Protein AF-A0A7V2TTZ1-F1 (afdb_monomer)

Radius of gyration: 30.48 Å; Cα contacts (8 Å, |Δi|>4): 25; chains: 1; bounding box: 50×98×66 Å

Mean predicted aligned error: 15.45 Å

Solvent-accessible surface area (backbone atoms only — not comparable to full-atom values): 9029 Å² total; per-residue (Å²): 141,87,85,92,83,78,92,76,81,82,65,78,85,80,71,91,70,85,80,77,47,73,65,54,60,51,49,51,50,50,53,51,50,49,52,46,51,68,54,47,50,60,50,51,49,53,55,50,56,51,39,29,47,103,85,71,52,81,38,64,57,63,52,50,48,47,74,66,37,65,65,54,48,49,52,50,50,52,51,51,52,50,49,50,53,47,53,54,52,51,49,53,52,49,51,54,51,52,50,48,65,73,75,43,95,56,95,54,58,68,57,57,55,50,63,61,47,52,62,70,70,50,50,78,65,54,63,53,48,52,54,50,52,50,53,71,70,51,70,77,80,79,77,82,80,82,128

Secondary structure (DSSP, 8-state):
----------------S----HHHHHHHHHHHHHHHHHHHHHHHHHHHHHHB-TTS-B-SHHHHHHHH-HHHHHHHHHHHHHHHHHHHHHHHHHHHHHHHHHH---TTHHHHHHHHHHHHHS-HHHHHHHHHHHHHHS-STTSSS--

pLDDT: mean 76.82, std 12.81, range [49.06, 97.56]

Sequence (147 aa):
MSPKNGTSLALPQARPFAEMKIGGWLGYGAIWAFFAVFLIYPLIRLFYDAFTTAEGDFTLYNFVDFFTDSYYLKSLMNSLWLGGATVITTSFLGITIAYLLLRYEFPGRRLFSYLTIIPMIMPPLVATLVRVAKQVRVPVSGLIGRY

Structure (mmCIF, N/CA/C/O backbone):
data_AF-A0A7V2TTZ1-F1
#
_entry.id   AF-A0A7V2TTZ1-F1
#
loop_
_atom_site.group_PDB
_atom_site.id
_atom_site.type_symbol
_atom_site.label_atom_id
_atom_site.label_alt_id
_atom_site.label_comp_id
_atom_site.label_asym_id
_atom_site.label_entity_id
_atom_site.label_seq_id
_atom_site.pdbx_PDB_ins_code
_atom_site.Cartn_x
_atom_site.Cartn_y
_atom_site.Cartn_z
_atom_site.occupancy
_atom_site.B_iso_or_equiv
_atom_site.auth_seq_id
_atom_site.auth_comp_id
_atom_site.auth_asym_id
_atom_site.auth_atom_id
_atom_site.pdbx_PDB_model_num
ATOM 1 N N . MET A 1 1 ? -29.677 -54.401 37.111 1.00 49.06 1 MET A N 1
ATOM 2 C CA . MET A 1 1 ? -28.865 -55.109 36.095 1.00 49.06 1 MET A CA 1
ATOM 3 C C . MET A 1 1 ? -29.498 -54.878 34.732 1.00 49.06 1 MET A C 1
ATOM 5 O O . MET A 1 1 ? -30.655 -55.223 34.561 1.00 49.06 1 MET A O 1
ATOM 9 N N . SER A 1 2 ? -28.786 -54.230 33.809 1.00 54.00 2 SER A N 1
ATOM 10 C CA . SER A 1 2 ? -29.201 -54.067 32.406 1.00 54.00 2 SER A CA 1
ATOM 11 C C . SER A 1 2 ? -28.553 -55.165 31.559 1.00 54.00 2 SER A C 1
ATOM 13 O O . SER A 1 2 ? -27.379 -55.462 31.790 1.00 54.00 2 SER A O 1
ATOM 15 N N . PRO A 1 3 ? -29.249 -55.686 30.539 1.00 53.22 3 PRO A N 1
ATOM 16 C CA . PRO A 1 3 ? -28.603 -56.087 29.305 1.00 53.22 3 PRO A CA 1
ATOM 17 C C . PRO A 1 3 ? -29.049 -55.197 28.137 1.00 53.22 3 PRO A C 1
ATOM 19 O O . PRO A 1 3 ? -30.206 -54.799 28.007 1.00 53.22 3 PRO A O 1
ATOM 22 N N . LYS A 1 4 ? -28.054 -54.866 27.317 1.00 63.50 4 LYS A N 1
ATOM 23 C CA . LYS A 1 4 ? -28.061 -53.973 26.161 1.00 63.50 4 LYS A CA 1
ATOM 24 C C . LYS A 1 4 ? -28.476 -54.753 24.908 1.00 63.50 4 LYS A C 1
ATOM 26 O O . LYS A 1 4 ? -27.729 -55.634 24.511 1.00 63.50 4 LYS A O 1
ATOM 31 N N . ASN A 1 5 ? -29.572 -54.370 24.257 1.00 51.81 5 ASN A N 1
ATOM 32 C CA . ASN A 1 5 ? -29.907 -54.707 22.866 1.00 51.81 5 ASN A CA 1
ATOM 33 C C . ASN A 1 5 ? -30.441 -53.414 22.236 1.00 51.81 5 ASN A C 1
ATOM 35 O O . ASN A 1 5 ? -31.292 -52.767 22.827 1.00 51.81 5 ASN A O 1
ATOM 39 N N . GLY A 1 6 ? -30.034 -52.925 21.081 1.00 58.19 6 GLY A N 1
ATOM 40 C CA . GLY A 1 6 ? -29.103 -53.382 20.071 1.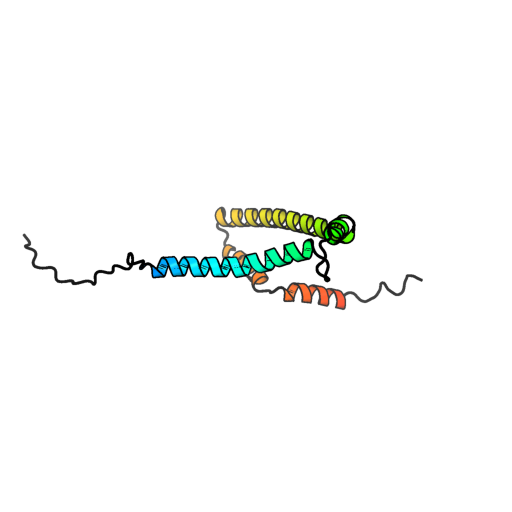00 58.19 6 GLY A CA 1
ATOM 41 C C . GLY A 1 6 ? -29.100 -52.230 19.075 1.00 58.19 6 GLY A C 1
ATOM 42 O O . GLY A 1 6 ? -30.088 -51.961 18.404 1.00 58.19 6 GLY A O 1
ATOM 43 N N . THR A 1 7 ? -28.026 -51.468 19.128 1.00 59.72 7 THR A N 1
ATOM 44 C CA . THR A 1 7 ? -27.672 -50.291 18.347 1.00 59.72 7 THR A CA 1
ATOM 45 C C . THR A 1 7 ? -28.069 -50.410 16.867 1.00 59.72 7 THR A C 1
ATOM 47 O O . THR A 1 7 ? -27.398 -51.094 16.103 1.00 59.72 7 THR A O 1
ATOM 50 N N . SER A 1 8 ? -29.108 -49.694 16.432 1.00 60.97 8 SER A N 1
ATOM 51 C CA . SER A 1 8 ? -29.364 -49.428 15.006 1.00 60.97 8 SER A CA 1
ATOM 52 C C . SER A 1 8 ? -29.597 -47.936 14.756 1.00 60.97 8 SER A C 1
ATOM 54 O O . SER A 1 8 ? -30.512 -47.532 14.045 1.00 60.97 8 SER A O 1
ATOM 56 N N . LEU A 1 9 ? -28.748 -47.094 15.347 1.00 62.22 9 LEU A N 1
ATOM 57 C CA . LEU A 1 9 ? -28.509 -45.757 14.817 1.00 62.22 9 LEU A CA 1
ATOM 58 C C . LEU A 1 9 ? -27.445 -45.903 13.731 1.00 62.22 9 LEU A C 1
ATOM 60 O O . LEU A 1 9 ? -26.256 -45.705 13.973 1.00 62.22 9 LEU A O 1
ATOM 64 N N . ALA A 1 10 ? -27.875 -46.311 12.538 1.00 64.25 10 ALA A N 1
ATOM 65 C CA . ALA A 1 10 ? -27.080 -46.158 11.330 1.00 64.25 10 ALA A CA 1
ATOM 66 C C . ALA A 1 10 ? -26.976 -44.656 11.024 1.00 64.25 10 ALA A C 1
ATOM 68 O O . ALA A 1 10 ? -27.696 -44.122 10.184 1.00 64.25 10 ALA A O 1
ATOM 69 N N . LEU A 1 11 ? -26.121 -43.952 11.769 1.00 64.69 11 LEU A N 1
ATOM 70 C CA . LEU A 1 11 ? -25.723 -42.603 11.409 1.00 64.69 11 LEU A CA 1
ATOM 71 C C . LEU A 1 11 ? -24.751 -42.725 10.230 1.00 64.69 11 LEU A C 1
ATOM 73 O O . LEU A 1 11 ? -23.791 -43.497 10.323 1.00 64.69 11 LEU A O 1
ATOM 77 N N . PRO A 1 12 ? -25.012 -42.026 9.112 1.00 62.44 12 PRO A N 1
ATOM 78 C CA . PRO A 1 12 ? -24.179 -42.085 7.923 1.00 62.44 12 PRO A CA 1
ATOM 79 C C . PRO A 1 12 ? -22.714 -41.884 8.301 1.00 62.44 12 PRO A C 1
ATOM 81 O O . PRO A 1 12 ? -22.381 -40.920 8.992 1.00 62.44 12 PRO A O 1
ATOM 84 N N . GLN A 1 13 ? -21.841 -42.791 7.855 1.00 63.78 13 GLN A N 1
ATOM 85 C CA . GLN A 1 13 ? -20.400 -42.573 7.898 1.00 63.78 13 GLN A CA 1
ATOM 86 C C . GLN A 1 13 ? -20.090 -41.322 7.071 1.00 63.78 13 GLN A C 1
ATOM 88 O O . GLN A 1 13 ? -19.867 -41.394 5.864 1.00 63.78 13 GLN A O 1
ATOM 93 N N . ALA A 1 14 ? -20.079 -40.162 7.718 1.00 58.75 14 ALA A N 1
ATOM 94 C CA . ALA A 1 14 ? -19.459 -38.980 7.168 1.00 58.75 14 ALA A CA 1
ATOM 95 C C . ALA A 1 14 ? -17.960 -39.278 7.108 1.00 58.75 14 ALA A C 1
ATOM 97 O O . ALA A 1 14 ? -17.253 -39.208 8.111 1.00 58.75 14 ALA A O 1
ATOM 98 N N . ARG A 1 15 ? -17.481 -39.660 5.926 1.00 62.22 15 ARG A N 1
ATOM 99 C CA . ARG A 1 15 ? -16.088 -39.468 5.533 1.00 62.22 15 ARG A CA 1
ATOM 100 C C . ARG A 1 15 ? -16.055 -38.176 4.710 1.00 62.22 15 ARG A C 1
ATOM 102 O O . ARG A 1 15 ? -16.244 -38.256 3.501 1.00 62.22 15 ARG A O 1
ATOM 109 N N . PRO A 1 16 ? -15.875 -36.979 5.306 1.00 58.59 16 PRO A N 1
ATOM 110 C CA . PRO A 1 16 ? -15.778 -35.746 4.525 1.00 58.59 16 PRO A CA 1
ATOM 111 C C . PRO A 1 16 ? -14.361 -35.548 3.972 1.00 58.59 16 PRO A C 1
ATOM 113 O O . PRO A 1 16 ? -14.112 -34.629 3.201 1.00 58.59 16 PRO A O 1
ATOM 116 N N . PHE A 1 17 ? -13.420 -36.396 4.386 1.00 58.62 17 PHE A N 1
ATOM 117 C CA . PHE A 1 17 ? -12.001 -36.232 4.147 1.00 58.62 17 PHE A CA 1
ATOM 118 C C . PHE A 1 17 ? -11.435 -37.547 3.621 1.00 58.62 17 PHE A C 1
ATOM 120 O O . PHE A 1 17 ? -11.705 -38.601 4.189 1.00 58.62 17 PHE A O 1
ATOM 127 N N . ALA A 1 18 ? -10.617 -37.453 2.574 1.00 60.44 18 ALA A N 1
ATOM 128 C CA . ALA A 1 18 ? -9.831 -38.535 1.974 1.00 60.44 18 ALA A CA 1
ATOM 129 C C . ALA A 1 18 ? -10.451 -39.320 0.804 1.00 60.44 18 ALA A C 1
ATOM 131 O O . ALA A 1 18 ? -10.197 -40.507 0.654 1.00 60.44 18 ALA A O 1
ATOM 132 N N . GLU A 1 19 ? -11.104 -38.623 -0.127 1.00 58.44 19 GLU A N 1
ATOM 133 C CA . GLU A 1 19 ? -10.843 -38.896 -1.548 1.00 58.44 19 GLU A CA 1
ATOM 134 C C . GLU A 1 19 ? -10.372 -37.613 -2.238 1.00 58.44 19 GLU A C 1
ATOM 136 O O . GLU A 1 19 ? -11.058 -37.025 -3.073 1.00 58.44 19 GLU A O 1
ATOM 141 N N . MET A 1 20 ? -9.155 -37.166 -1.901 1.00 59.94 20 MET A N 1
ATOM 142 C CA . MET A 1 20 ? -8.377 -36.338 -2.825 1.00 59.94 20 MET A CA 1
ATOM 143 C C . MET A 1 20 ? -7.996 -37.219 -4.018 1.00 59.94 20 MET A C 1
ATOM 145 O O . MET A 1 20 ? -6.870 -37.697 -4.142 1.00 59.94 20 MET A O 1
ATOM 149 N N . LYS A 1 21 ? -8.979 -37.455 -4.894 1.00 63.47 21 LYS A N 1
ATOM 150 C CA . LYS A 1 21 ? -8.755 -37.928 -6.255 1.00 63.47 21 LYS A CA 1
ATOM 151 C C . LYS A 1 21 ? -7.707 -37.017 -6.879 1.00 63.47 21 LYS A C 1
ATOM 153 O O . LYS A 1 21 ? -7.711 -35.816 -6.632 1.00 63.47 21 LYS A O 1
ATOM 158 N N . ILE A 1 22 ? -6.845 -37.577 -7.713 1.00 62.09 22 ILE A N 1
ATOM 159 C CA . ILE A 1 22 ? -5.776 -36.900 -8.468 1.00 62.09 22 ILE A CA 1
ATOM 160 C C . ILE A 1 22 ? -6.227 -35.553 -9.098 1.00 62.09 22 ILE A C 1
ATOM 162 O O . ILE A 1 22 ? -5.423 -34.636 -9.238 1.00 62.09 22 ILE A O 1
ATOM 166 N N . GLY A 1 23 ? -7.530 -35.371 -9.357 1.00 70.88 23 GLY A N 1
ATOM 167 C CA . GLY A 1 23 ? -8.150 -34.095 -9.741 1.00 70.88 23 GLY A CA 1
ATOM 168 C C . GLY A 1 23 ? -8.062 -32.937 -8.726 1.00 70.88 23 GLY A C 1
ATOM 169 O O . GLY A 1 23 ? -8.033 -31.788 -9.147 1.00 70.88 23 GLY A O 1
ATOM 170 N N . GLY A 1 24 ? -7.972 -33.188 -7.417 1.00 78.00 24 GLY A N 1
ATOM 171 C CA . GLY A 1 24 ? -7.815 -32.145 -6.392 1.00 78.00 24 GLY A CA 1
ATOM 172 C C . GLY A 1 24 ? -6.422 -31.507 -6.396 1.00 78.00 24 GLY A C 1
ATOM 173 O O . GLY A 1 24 ? -6.297 -30.288 -6.302 1.00 78.00 24 GLY A O 1
ATOM 174 N N . TRP A 1 25 ? -5.378 -32.317 -6.598 1.00 80.69 25 TRP A N 1
ATOM 175 C CA . TRP A 1 25 ? -4.000 -31.837 -6.752 1.00 80.69 25 TRP A CA 1
ATOM 176 C C . TRP A 1 25 ? -3.794 -31.119 -8.088 1.00 80.69 25 TRP A C 1
ATOM 178 O O . TRP A 1 25 ? -3.141 -30.078 -8.129 1.00 80.69 25 TRP A O 1
ATOM 188 N N . LEU A 1 26 ? -4.419 -31.619 -9.161 1.00 86.81 26 LEU A N 1
ATOM 189 C CA . LEU A 1 26 ? -4.463 -30.926 -10.453 1.00 86.81 26 LEU A CA 1
ATOM 190 C C . LEU A 1 26 ? -5.202 -29.587 -10.359 1.00 86.81 26 LEU A C 1
ATOM 192 O O . LEU A 1 26 ? -4.729 -28.597 -10.908 1.00 86.81 26 LEU A O 1
ATOM 196 N N . GLY A 1 27 ? -6.319 -29.529 -9.628 1.00 88.00 27 GLY A N 1
ATOM 197 C CA . GLY A 1 27 ? -7.055 -28.287 -9.385 1.00 88.00 27 GLY A CA 1
ATOM 198 C C . GLY A 1 27 ? -6.231 -27.264 -8.604 1.00 88.00 27 GLY A C 1
ATOM 199 O O . GLY A 1 27 ? -6.160 -26.102 -8.996 1.00 88.00 27 GLY A O 1
ATOM 200 N N . TYR A 1 28 ? -5.538 -27.698 -7.549 1.00 88.75 28 TYR A N 1
ATOM 201 C CA . TYR A 1 28 ? -4.617 -26.841 -6.803 1.00 88.75 28 TYR A CA 1
ATOM 202 C C . TYR A 1 28 ? -3.479 -26.322 -7.694 1.00 88.75 28 TYR A C 1
ATOM 204 O O . TYR A 1 28 ? -3.213 -25.121 -7.714 1.00 88.75 28 TYR A O 1
ATOM 212 N N . GLY A 1 29 ? -2.863 -27.201 -8.491 1.00 92.62 29 GLY A N 1
ATOM 213 C CA . GLY A 1 29 ? -1.829 -26.826 -9.456 1.00 92.62 29 GLY A CA 1
ATOM 214 C C . GLY A 1 29 ? -2.327 -25.828 -10.503 1.00 92.62 29 GLY A C 1
ATOM 215 O O . GLY A 1 29 ? -1.639 -24.852 -10.784 1.00 92.62 29 GLY A O 1
ATOM 216 N N . ALA A 1 30 ? -3.541 -26.015 -11.026 1.00 92.69 30 ALA A N 1
ATOM 217 C CA . ALA A 1 30 ? -4.148 -25.110 -11.999 1.00 92.69 30 ALA A CA 1
ATOM 218 C C . ALA A 1 30 ? -4.437 -23.720 -11.409 1.00 92.69 30 ALA A C 1
ATOM 220 O O . ALA A 1 30 ? -4.167 -22.715 -12.062 1.00 92.69 30 ALA A O 1
ATOM 221 N N . ILE A 1 31 ? -4.929 -23.647 -10.167 1.00 92.25 31 ILE A N 1
ATOM 222 C CA . ILE A 1 31 ? -5.166 -22.373 -9.469 1.00 92.25 31 ILE A CA 1
ATOM 223 C C . ILE A 1 31 ? -3.843 -21.633 -9.256 1.00 92.25 31 ILE A C 1
ATOM 225 O O . ILE A 1 31 ? -3.738 -20.449 -9.576 1.00 92.25 31 ILE A O 1
ATOM 229 N N . TRP A 1 32 ? -2.811 -22.325 -8.769 1.00 92.81 32 TRP A N 1
ATOM 230 C CA . TRP A 1 32 ? -1.491 -21.721 -8.586 1.00 92.81 32 TRP A CA 1
ATOM 231 C C . TRP A 1 32 ? -0.854 -21.291 -9.902 1.00 92.81 32 TRP A C 1
ATOM 233 O O . TRP A 1 32 ? -0.302 -20.197 -9.965 1.00 92.81 32 TRP A O 1
ATOM 243 N N . ALA A 1 33 ? -0.969 -22.098 -10.957 1.00 93.62 33 ALA A N 1
ATOM 244 C CA . ALA A 1 33 ? -0.493 -21.735 -12.286 1.00 93.62 33 ALA A CA 1
ATOM 245 C C . ALA A 1 33 ? -1.228 -20.501 -12.827 1.00 93.62 33 ALA A C 1
ATOM 247 O O . ALA A 1 33 ? -0.589 -19.608 -13.374 1.00 93.62 33 ALA A O 1
ATOM 248 N N . PHE A 1 34 ? -2.544 -20.404 -12.623 1.00 93.94 34 PHE A N 1
ATOM 249 C CA . PHE A 1 34 ? -3.327 -19.230 -13.002 1.00 93.94 34 PHE A CA 1
ATOM 250 C C . PHE A 1 34 ? -2.851 -17.965 -12.275 1.00 93.94 34 PHE A C 1
ATOM 252 O O . PHE A 1 34 ? -2.571 -16.962 -12.928 1.00 93.94 34 PHE A O 1
ATOM 259 N N . PHE A 1 35 ? -2.691 -18.013 -10.947 1.00 93.62 35 PHE A N 1
ATOM 260 C CA . PHE A 1 35 ? -2.162 -16.880 -10.178 1.00 93.62 35 PHE A CA 1
ATOM 261 C C . PHE A 1 35 ? -0.731 -16.528 -10.577 1.00 93.62 35 PHE A C 1
ATOM 263 O O . PHE A 1 35 ? -0.413 -15.350 -10.723 1.00 93.62 35 PHE A O 1
ATOM 270 N N . ALA A 1 36 ? 0.118 -17.535 -10.781 1.00 92.75 36 ALA A N 1
ATOM 271 C CA . ALA A 1 36 ? 1.488 -17.341 -11.222 1.00 92.75 36 ALA A CA 1
ATOM 272 C C . ALA A 1 36 ? 1.515 -16.643 -12.582 1.00 92.75 36 ALA A C 1
ATOM 274 O O . ALA A 1 36 ? 2.144 -15.605 -12.703 1.00 92.75 36 ALA A O 1
ATOM 275 N N . VAL A 1 37 ? 0.778 -17.126 -13.582 1.00 94.06 37 VAL A N 1
ATOM 276 C CA . VAL A 1 37 ? 0.719 -16.472 -14.896 1.00 94.06 37 VAL A CA 1
ATOM 277 C C . VAL A 1 37 ? 0.166 -15.056 -14.767 1.00 94.06 37 VAL A C 1
ATOM 279 O O . VAL A 1 37 ? 0.786 -14.123 -15.260 1.00 94.06 37 VAL A O 1
ATOM 282 N N . PHE A 1 38 ? -0.949 -14.864 -14.065 1.00 93.88 38 PHE A N 1
ATOM 283 C CA . PHE A 1 38 ? -1.601 -13.559 -13.973 1.00 93.88 38 PHE A CA 1
ATOM 284 C C . PHE A 1 38 ? -0.773 -12.508 -13.217 1.00 93.88 38 PHE A C 1
ATOM 286 O O . PHE A 1 38 ? -0.843 -11.329 -13.548 1.00 93.88 38 PHE A O 1
ATOM 293 N N . LEU A 1 39 ? 0.018 -12.917 -12.220 1.00 92.94 39 LEU A N 1
ATOM 294 C CA . LEU A 1 39 ? 0.841 -12.014 -11.412 1.00 92.94 39 LEU A CA 1
ATOM 295 C C . LEU A 1 39 ? 2.255 -11.853 -11.984 1.00 92.94 39 LEU A C 1
ATOM 297 O O . LEU A 1 39 ? 2.781 -10.743 -12.032 1.00 92.94 39 LEU A O 1
ATOM 301 N N . ILE A 1 40 ? 2.865 -12.943 -12.449 1.00 92.00 40 ILE A N 1
ATOM 302 C CA . ILE A 1 40 ? 4.235 -12.947 -12.970 1.00 92.00 40 ILE A CA 1
ATOM 303 C C . ILE A 1 40 ? 4.281 -12.346 -14.375 1.00 92.00 40 ILE A C 1
ATOM 305 O O . ILE A 1 40 ? 5.219 -11.616 -14.667 1.00 92.00 40 ILE A O 1
ATOM 309 N N . TYR A 1 41 ? 3.285 -12.575 -15.237 1.00 91.19 41 TYR A N 1
ATOM 310 C CA . TYR A 1 41 ? 3.267 -11.998 -16.588 1.00 91.19 41 TYR A CA 1
ATOM 311 C C . TYR A 1 41 ? 3.382 -10.460 -16.612 1.00 91.19 41 TYR A C 1
ATOM 313 O O . TYR A 1 41 ? 4.293 -9.959 -17.273 1.00 91.19 41 TYR A O 1
ATOM 321 N N . PRO A 1 42 ? 2.541 -9.678 -15.898 1.00 90.69 42 PRO A N 1
ATOM 322 C CA . PRO A 1 42 ? 2.678 -8.223 -15.885 1.00 90.69 42 PRO A CA 1
ATOM 323 C C . PRO A 1 42 ? 3.963 -7.771 -15.191 1.00 90.69 42 PRO A C 1
ATOM 325 O O . PRO A 1 42 ? 4.517 -6.747 -15.574 1.00 90.69 42 PRO A O 1
ATOM 328 N N . LEU A 1 43 ? 4.462 -8.531 -14.210 1.00 88.50 43 LEU A N 1
ATOM 329 C CA . LEU A 1 43 ? 5.726 -8.223 -13.551 1.00 88.50 43 LEU A CA 1
ATOM 330 C C . LEU A 1 43 ? 6.896 -8.384 -14.525 1.00 88.50 43 LEU A C 1
ATOM 332 O O . LEU A 1 43 ? 7.706 -7.477 -14.658 1.00 88.50 43 LEU A O 1
ATOM 336 N N . ILE A 1 44 ? 6.941 -9.495 -15.261 1.00 86.44 44 ILE A N 1
ATOM 337 C CA . ILE A 1 44 ? 7.914 -9.726 -16.329 1.00 86.44 44 ILE A CA 1
ATOM 338 C C . ILE A 1 44 ? 7.811 -8.614 -17.371 1.00 86.44 44 ILE A C 1
ATOM 340 O O . ILE A 1 44 ? 8.834 -8.052 -17.738 1.00 86.44 44 ILE A O 1
ATOM 344 N N . ARG A 1 45 ? 6.599 -8.244 -17.804 1.00 84.69 45 ARG A N 1
ATOM 345 C CA . ARG A 1 45 ? 6.401 -7.149 -18.762 1.00 84.69 45 ARG A CA 1
ATOM 346 C C . ARG A 1 45 ? 6.936 -5.816 -18.234 1.00 84.69 45 ARG A C 1
ATOM 348 O O . ARG A 1 45 ? 7.673 -5.157 -18.950 1.00 84.69 45 ARG A O 1
ATOM 355 N N . LEU A 1 46 ? 6.652 -5.474 -16.975 1.00 84.62 46 LEU A N 1
ATOM 356 C CA . LEU A 1 46 ? 7.219 -4.296 -16.308 1.00 84.62 46 LEU A CA 1
ATOM 357 C C . LEU A 1 46 ? 8.749 -4.333 -16.271 1.00 84.62 46 LEU A C 1
ATOM 359 O O . LEU A 1 46 ? 9.387 -3.312 -16.499 1.00 84.62 46 LEU A O 1
ATOM 363 N N . PHE A 1 47 ? 9.339 -5.498 -15.995 1.00 81.62 47 PHE A N 1
ATOM 364 C CA . PHE A 1 47 ? 10.788 -5.673 -16.052 1.00 81.62 47 PHE A CA 1
ATOM 365 C C . PHE A 1 47 ? 11.317 -5.491 -17.480 1.00 81.62 47 PHE A C 1
ATOM 367 O O . PHE A 1 47 ? 12.291 -4.772 -17.660 1.00 81.62 47 PHE A O 1
ATOM 374 N N . TYR A 1 48 ? 10.678 -6.069 -18.500 1.00 79.12 48 TYR A N 1
ATOM 375 C CA . TYR A 1 48 ? 11.075 -5.869 -19.899 1.00 79.12 48 TYR A CA 1
ATOM 376 C C . TYR A 1 48 ? 10.992 -4.397 -20.316 1.00 79.12 48 TYR A C 1
ATOM 378 O O . TYR A 1 48 ? 11.960 -3.884 -20.872 1.00 79.12 48 TYR A O 1
ATOM 386 N N . ASP A 1 49 ? 9.896 -3.711 -19.990 1.00 75.69 49 ASP A N 1
ATOM 387 C CA . ASP A 1 49 ? 9.698 -2.286 -20.281 1.00 75.69 49 ASP A CA 1
ATOM 388 C C . ASP A 1 49 ? 10.725 -1.405 -19.537 1.00 75.69 49 ASP A C 1
ATOM 390 O O . ASP A 1 49 ? 11.142 -0.363 -20.038 1.00 75.69 49 ASP A O 1
ATOM 394 N N . ALA A 1 50 ? 11.204 -1.832 -18.362 1.00 75.44 50 ALA A N 1
ATOM 395 C CA . ALA A 1 50 ? 12.253 -1.118 -17.630 1.00 75.44 50 ALA A CA 1
ATOM 396 C C . ALA A 1 50 ? 13.630 -1.169 -18.327 1.00 75.44 50 ALA A C 1
ATOM 398 O O . ALA A 1 50 ? 14.441 -0.264 -18.127 1.00 75.44 50 ALA A O 1
ATOM 399 N N . PHE A 1 51 ? 13.892 -2.198 -19.142 1.00 71.62 51 PHE A N 1
ATOM 400 C CA . PHE A 1 51 ? 15.164 -2.404 -19.856 1.00 71.62 51 PHE A CA 1
ATOM 401 C C . PHE A 1 51 ? 15.070 -2.201 -21.378 1.00 71.62 51 PHE A C 1
ATOM 403 O O . PHE A 1 51 ? 16.068 -2.374 -22.080 1.00 71.62 51 PHE A O 1
ATOM 410 N N . THR A 1 52 ? 13.893 -1.849 -21.901 1.00 71.19 52 THR A N 1
ATOM 411 C CA . THR A 1 52 ? 13.621 -1.773 -23.344 1.00 71.19 52 THR A CA 1
ATOM 412 C C . THR A 1 52 ? 12.937 -0.447 -23.683 1.00 71.19 52 THR A C 1
ATOM 414 O O . THR A 1 52 ? 12.050 -0.001 -22.958 1.00 71.19 52 THR A O 1
ATOM 417 N N . THR A 1 53 ? 13.332 0.213 -24.775 1.00 65.31 53 THR A N 1
ATOM 418 C CA . THR A 1 53 ? 12.613 1.395 -25.300 1.00 65.31 53 THR A CA 1
ATOM 419 C C . THR A 1 53 ? 11.298 0.963 -25.959 1.00 65.31 53 THR A C 1
ATOM 421 O O . THR A 1 53 ? 11.155 -0.190 -26.354 1.00 65.31 53 THR A O 1
ATOM 424 N N . ALA A 1 54 ? 10.348 1.883 -26.163 1.00 63.84 54 ALA A N 1
ATOM 425 C CA . ALA A 1 54 ? 9.091 1.637 -26.891 1.00 63.84 54 ALA A CA 1
ATOM 426 C C . ALA A 1 54 ? 9.262 0.974 -28.283 1.00 63.84 54 ALA A C 1
ATOM 428 O O . ALA A 1 54 ? 8.306 0.425 -28.825 1.00 63.84 54 ALA A O 1
ATOM 429 N N . GLU A 1 55 ? 10.474 1.015 -28.841 1.00 62.84 55 GLU A N 1
ATOM 430 C CA . GLU A 1 55 ? 10.859 0.473 -30.148 1.00 62.84 55 GLU A CA 1
ATOM 431 C C . GLU A 1 55 ? 11.439 -0.957 -30.085 1.00 62.84 55 GLU A C 1
ATOM 433 O O . GLU A 1 55 ? 11.629 -1.580 -31.125 1.00 62.84 55 GLU A O 1
ATOM 438 N N . GLY A 1 56 ? 11.654 -1.526 -28.891 1.00 64.19 56 GLY A N 1
ATOM 439 C CA . GLY A 1 56 ? 12.157 -2.898 -28.719 1.00 64.19 56 GLY A CA 1
ATOM 440 C C . GLY A 1 56 ? 13.676 -3.018 -28.547 1.00 64.19 56 GLY A C 1
ATOM 441 O O . GLY A 1 56 ? 14.175 -4.125 -28.346 1.00 64.19 56 GLY A O 1
ATOM 442 N N . ASP A 1 57 ? 14.406 -1.901 -28.574 1.00 71.19 57 ASP A N 1
ATOM 443 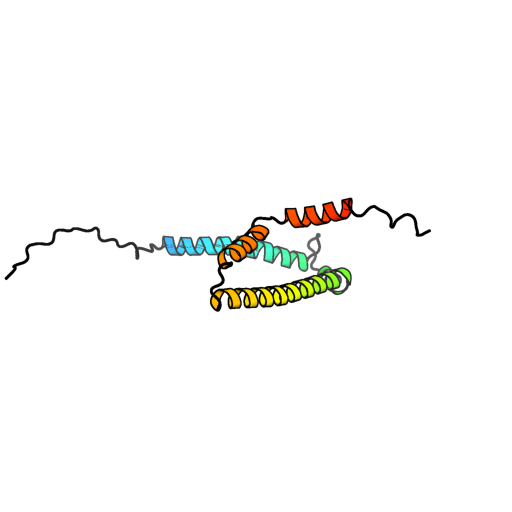C CA . ASP A 1 57 ? 15.850 -1.877 -28.342 1.00 71.19 57 ASP A CA 1
ATOM 444 C C . ASP A 1 57 ? 16.184 -1.938 -26.846 1.00 71.19 57 ASP A C 1
ATOM 446 O O . ASP A 1 57 ? 15.645 -1.177 -26.034 1.00 71.19 57 ASP A O 1
ATOM 450 N N . PHE A 1 58 ? 17.113 -2.828 -26.483 1.00 67.12 58 PHE A N 1
ATOM 451 C CA . PHE A 1 58 ? 17.640 -2.925 -25.123 1.00 67.12 58 PHE A CA 1
ATOM 452 C C . PHE A 1 58 ? 18.425 -1.659 -24.776 1.00 67.12 58 PHE A C 1
ATOM 454 O O . PHE A 1 58 ? 19.477 -1.386 -25.358 1.00 67.12 58 PHE A O 1
ATOM 461 N N . THR A 1 59 ? 17.945 -0.904 -23.789 1.00 67.81 59 THR A N 1
ATOM 462 C CA . THR A 1 59 ? 18.613 0.302 -23.307 1.00 67.81 59 THR A CA 1
ATOM 463 C C . THR A 1 59 ? 18.582 0.388 -21.787 1.00 67.81 59 THR A C 1
ATOM 465 O O . THR A 1 59 ? 17.591 0.082 -21.130 1.00 67.81 59 THR A O 1
ATOM 468 N N . LEU A 1 60 ? 19.684 0.863 -21.213 1.00 68.19 60 LEU A N 1
ATOM 469 C CA . LEU A 1 60 ? 19.780 1.218 -19.794 1.00 68.19 60 LEU A CA 1
ATOM 470 C C . LEU A 1 60 ? 19.361 2.674 -19.540 1.00 68.19 60 LEU A C 1
ATOM 472 O O . LEU A 1 60 ? 19.393 3.129 -18.398 1.00 68.19 60 LEU A O 1
ATOM 476 N N . TYR A 1 61 ? 18.968 3.406 -20.587 1.00 67.75 61 TYR A N 1
ATOM 477 C CA . TYR A 1 61 ? 18.640 4.826 -20.503 1.00 67.75 61 TYR A CA 1
ATOM 478 C C . TYR A 1 61 ? 17.467 5.095 -19.554 1.00 67.75 61 TYR A C 1
ATOM 480 O O . TYR A 1 61 ? 17.603 5.939 -18.681 1.00 67.75 61 TYR A O 1
ATOM 488 N N . ASN A 1 62 ? 16.385 4.309 -19.612 1.00 68.81 62 ASN A N 1
ATOM 489 C CA . ASN A 1 62 ? 15.232 4.450 -18.705 1.00 68.81 62 ASN A CA 1
ATOM 490 C C . ASN A 1 62 ? 15.613 4.269 -17.223 1.00 68.81 62 ASN A C 1
ATOM 492 O O . ASN A 1 62 ? 15.084 4.950 -16.345 1.00 68.81 62 ASN A O 1
ATOM 496 N N . PHE A 1 63 ? 16.556 3.367 -16.939 1.00 67.62 63 PHE A N 1
ATOM 497 C CA . PHE A 1 63 ? 17.055 3.136 -15.585 1.00 67.62 63 PHE A CA 1
ATOM 498 C C . PHE A 1 63 ? 17.950 4.289 -15.116 1.00 67.62 63 PHE A C 1
ATOM 500 O O . PHE A 1 63 ? 17.804 4.772 -13.997 1.00 67.62 63 PHE A O 1
ATOM 507 N N . VAL A 1 64 ? 18.854 4.769 -15.974 1.00 66.38 64 VAL A N 1
ATOM 508 C CA . VAL A 1 64 ? 19.726 5.910 -15.654 1.00 66.38 64 VAL A CA 1
ATOM 509 C C . VAL A 1 64 ? 18.914 7.194 -15.490 1.00 66.38 64 VAL A C 1
ATOM 511 O O . VAL A 1 64 ? 19.177 7.941 -14.552 1.00 66.38 64 VAL A O 1
ATOM 514 N N . ASP A 1 65 ? 17.904 7.429 -16.325 1.00 68.25 65 ASP A N 1
ATOM 515 C CA . ASP A 1 65 ? 17.040 8.612 -16.263 1.00 68.25 65 ASP A CA 1
ATOM 516 C C . ASP A 1 65 ? 16.204 8.623 -14.973 1.00 68.25 65 ASP A C 1
ATOM 518 O O . ASP A 1 65 ? 16.109 9.646 -14.300 1.00 68.25 65 ASP A O 1
ATOM 522 N N . PHE A 1 66 ? 15.730 7.457 -14.517 1.00 69.31 66 PHE A N 1
ATOM 523 C CA . PHE A 1 66 ? 15.069 7.323 -13.213 1.00 69.31 66 PHE A CA 1
ATOM 524 C C . PHE A 1 66 ? 15.968 7.727 -12.029 1.00 69.31 66 PHE A C 1
ATOM 526 O O . PHE A 1 66 ? 15.496 8.348 -11.076 1.00 69.31 66 PHE A O 1
ATOM 533 N N . PHE A 1 67 ? 17.259 7.376 -12.069 1.00 69.56 67 PHE A N 1
ATOM 534 C CA . PHE A 1 67 ? 18.215 7.730 -11.011 1.00 69.56 67 PHE A CA 1
ATOM 535 C C . PHE A 1 67 ? 18.814 9.135 -11.166 1.00 69.56 67 PHE A C 1
ATOM 537 O O . PHE A 1 67 ? 19.261 9.713 -10.174 1.00 69.56 67 PHE A O 1
ATOM 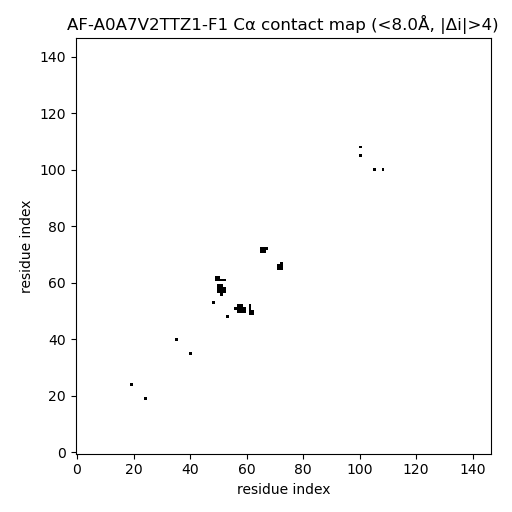544 N N . THR A 1 68 ? 18.834 9.683 -12.381 1.00 71.50 68 THR A N 1
ATOM 545 C CA . THR A 1 68 ? 19.432 10.992 -12.688 1.00 71.50 68 THR A CA 1
ATOM 546 C C . THR A 1 68 ? 18.416 12.119 -12.545 1.00 71.50 68 THR A C 1
ATOM 548 O O . THR A 1 68 ? 18.770 13.217 -12.107 1.00 71.50 68 THR A O 1
ATOM 551 N N . ASP A 1 69 ? 17.142 11.862 -12.846 1.00 73.81 69 ASP A N 1
ATOM 552 C CA . ASP A 1 69 ? 16.088 12.848 -12.670 1.00 73.81 69 ASP A CA 1
ATOM 553 C C . ASP A 1 69 ? 15.728 12.994 -11.184 1.00 73.81 69 ASP A C 1
ATOM 555 O O . ASP A 1 69 ? 15.127 12.136 -10.523 1.00 73.81 69 ASP A O 1
ATOM 559 N N . SER A 1 70 ? 16.086 14.164 -10.659 1.00 74.88 70 SER A N 1
ATOM 560 C CA . SER A 1 70 ? 15.780 14.591 -9.297 1.00 74.88 70 SER A CA 1
ATOM 561 C C . SER A 1 70 ? 14.289 14.502 -8.943 1.00 74.88 70 SER A C 1
ATOM 563 O O . SER A 1 70 ? 13.958 14.362 -7.763 1.00 74.88 70 SER A O 1
ATOM 565 N N . TYR A 1 71 ? 13.381 14.560 -9.923 1.00 82.38 71 TYR A N 1
ATOM 566 C CA . TYR A 1 71 ? 11.943 14.453 -9.703 1.00 82.38 71 TYR A CA 1
ATOM 567 C C . TYR A 1 71 ? 11.528 13.043 -9.264 1.00 82.38 71 TYR A C 1
ATOM 569 O O . TYR A 1 71 ? 10.839 12.904 -8.245 1.00 82.38 71 TYR A O 1
ATOM 577 N N . TYR A 1 72 ? 11.979 11.997 -9.967 1.00 81.38 72 TYR A N 1
ATOM 578 C CA . TYR A 1 72 ? 11.660 10.609 -9.613 1.00 81.38 72 TYR A CA 1
ATOM 579 C C . TYR A 1 72 ? 12.246 10.239 -8.254 1.00 81.38 72 TYR A C 1
ATOM 581 O O . TYR A 1 72 ? 11.534 9.710 -7.393 1.00 81.38 72 TYR A O 1
ATOM 589 N N . LEU A 1 73 ? 13.505 10.613 -8.009 1.00 82.62 73 LEU A N 1
ATOM 590 C CA . LEU A 1 73 ? 14.175 10.324 -6.745 1.00 82.62 73 LEU A CA 1
ATOM 591 C C . LEU A 1 73 ? 13.514 11.055 -5.567 1.00 82.62 73 LEU A C 1
ATOM 593 O O . LEU A 1 73 ? 13.304 10.473 -4.500 1.00 82.62 73 LEU A O 1
ATOM 597 N N . LYS A 1 74 ? 13.107 12.315 -5.761 1.00 85.88 74 LYS A N 1
ATOM 598 C CA . LYS A 1 74 ? 12.375 13.082 -4.745 1.00 85.88 74 LYS A CA 1
ATOM 599 C C . LYS A 1 74 ? 10.991 12.496 -4.472 1.00 85.88 74 LYS A C 1
ATOM 601 O O . LYS A 1 74 ? 10.580 12.436 -3.314 1.00 85.88 74 LYS A O 1
ATOM 606 N N . SER A 1 75 ? 10.280 12.041 -5.502 1.00 86.88 75 SER A N 1
ATOM 607 C CA . SER A 1 75 ? 8.981 11.373 -5.346 1.00 86.88 75 SER A CA 1
ATOM 608 C C . SER A 1 75 ? 9.106 10.051 -4.574 1.00 86.88 75 SER A C 1
ATOM 610 O O . SER A 1 75 ? 8.320 9.782 -3.657 1.00 86.88 75 SER A O 1
ATOM 612 N N . LEU A 1 76 ? 10.152 9.269 -4.866 1.00 88.19 76 LEU A N 1
ATOM 613 C CA . LEU A 1 76 ? 10.475 8.036 -4.148 1.00 88.19 76 LEU A CA 1
ATOM 614 C C . LEU A 1 76 ? 10.775 8.311 -2.669 1.00 88.19 76 LEU A C 1
ATOM 616 O O . LEU A 1 76 ? 10.176 7.686 -1.792 1.00 88.19 76 LEU A O 1
ATOM 620 N N . MET A 1 77 ? 11.655 9.276 -2.384 1.00 90.81 77 MET A N 1
ATOM 621 C CA . MET A 1 77 ? 11.997 9.649 -1.009 1.00 90.81 77 MET A CA 1
ATOM 622 C C . MET A 1 77 ? 10.786 10.178 -0.245 1.00 90.81 77 MET A C 1
ATOM 624 O O . MET A 1 77 ? 10.565 9.770 0.891 1.00 90.81 77 MET A O 1
ATOM 628 N N . ASN A 1 78 ? 9.956 11.016 -0.869 1.00 92.62 78 ASN A N 1
ATOM 629 C CA . ASN A 1 78 ? 8.718 11.493 -0.255 1.00 92.62 78 ASN A CA 1
ATOM 630 C C . ASN A 1 78 ? 7.776 10.337 0.103 1.00 92.62 78 ASN A C 1
ATOM 632 O O . ASN A 1 78 ? 7.191 10.343 1.184 1.00 92.62 78 ASN A O 1
ATOM 636 N N . SER A 1 79 ? 7.644 9.342 -0.776 1.00 92.94 79 SER A N 1
ATOM 637 C CA . SER A 1 79 ? 6.782 8.177 -0.546 1.00 92.94 79 SER A CA 1
ATOM 638 C C . SER A 1 79 ? 7.310 7.294 0.584 1.00 92.94 79 SER A C 1
ATOM 640 O O . SER A 1 79 ? 6.535 6.865 1.437 1.00 92.94 79 SER A O 1
ATOM 642 N N . LEU A 1 80 ? 8.627 7.076 0.641 1.00 94.69 80 LEU A N 1
ATOM 643 C CA . LEU A 1 80 ? 9.278 6.344 1.731 1.00 94.69 80 LEU A CA 1
ATOM 644 C C . LEU A 1 80 ? 9.131 7.066 3.070 1.00 94.69 80 LEU A C 1
ATOM 646 O O . LEU A 1 80 ? 8.767 6.443 4.066 1.00 94.69 80 LEU A O 1
ATOM 650 N N . TRP A 1 81 ? 9.369 8.378 3.093 1.00 95.94 81 TRP A N 1
ATOM 651 C CA . TRP A 1 81 ? 9.251 9.182 4.306 1.00 95.94 81 TRP A CA 1
ATOM 652 C C . TRP A 1 81 ? 7.806 9.211 4.806 1.00 95.94 81 TRP A C 1
ATOM 654 O O . TRP A 1 81 ? 7.550 8.973 5.985 1.00 95.94 81 TRP A O 1
ATOM 664 N N . LEU A 1 82 ? 6.845 9.426 3.902 1.00 95.31 82 LEU A N 1
ATOM 665 C CA . LEU A 1 82 ? 5.420 9.409 4.222 1.00 95.31 82 LEU A CA 1
ATOM 666 C C . LEU A 1 82 ? 4.967 8.027 4.706 1.00 95.31 82 LEU A C 1
ATOM 668 O O . LEU A 1 82 ? 4.259 7.936 5.709 1.00 95.31 82 LEU A O 1
ATOM 672 N N . GLY A 1 83 ? 5.386 6.958 4.027 1.00 95.81 83 GLY A N 1
ATOM 673 C CA . GLY A 1 83 ? 5.077 5.583 4.409 1.00 95.81 83 GLY A CA 1
ATOM 674 C C . GLY A 1 83 ? 5.633 5.241 5.789 1.00 95.81 83 GLY A C 1
ATOM 675 O O . GLY A 1 83 ? 4.886 4.792 6.656 1.00 95.81 83 GLY A O 1
ATOM 676 N N . GLY A 1 84 ? 6.911 5.538 6.031 1.00 97.12 84 GLY A N 1
ATOM 677 C CA . GLY A 1 84 ? 7.559 5.319 7.324 1.00 97.12 84 GLY A CA 1
ATOM 678 C C . GLY A 1 84 ? 6.899 6.111 8.454 1.00 97.12 84 GLY A C 1
ATOM 679 O O . GLY A 1 84 ? 6.538 5.537 9.482 1.00 97.12 84 GLY A O 1
ATOM 680 N N . ALA A 1 85 ? 6.657 7.408 8.246 1.00 96.31 85 ALA A N 1
ATOM 681 C CA . ALA A 1 85 ? 5.968 8.254 9.219 1.00 96.31 85 ALA A CA 1
ATOM 682 C C . ALA A 1 85 ? 4.549 7.749 9.520 1.00 96.31 85 ALA A C 1
ATOM 684 O O . ALA A 1 85 ? 4.126 7.750 10.679 1.00 96.31 85 ALA A O 1
ATOM 685 N N . THR A 1 86 ? 3.835 7.272 8.495 1.00 96.06 86 THR A N 1
ATOM 686 C CA . THR A 1 86 ? 2.502 6.680 8.653 1.00 96.06 86 THR A CA 1
ATOM 687 C C . THR A 1 86 ? 2.580 5.430 9.518 1.00 96.06 86 THR A C 1
ATOM 689 O O . THR A 1 86 ? 1.903 5.384 10.538 1.00 96.06 86 THR A O 1
ATOM 692 N N . VAL A 1 87 ? 3.450 4.469 9.185 1.00 96.69 87 VAL A N 1
ATOM 693 C CA . VAL A 1 87 ? 3.599 3.212 9.938 1.00 96.69 87 VAL A CA 1
ATOM 694 C C . VAL A 1 87 ? 3.930 3.475 11.403 1.00 96.69 87 VAL A C 1
ATOM 696 O O . VAL A 1 87 ? 3.300 2.885 12.281 1.00 96.69 87 VAL A O 1
ATOM 699 N N . ILE A 1 88 ? 4.874 4.375 11.686 1.00 97.56 88 ILE A N 1
ATOM 700 C CA . ILE A 1 88 ? 5.267 4.711 13.062 1.00 97.56 88 ILE A CA 1
ATOM 701 C C . ILE A 1 88 ? 4.084 5.319 13.820 1.00 97.56 88 ILE A C 1
ATOM 703 O O . ILE A 1 88 ? 3.735 4.853 14.906 1.00 97.56 88 ILE A O 1
ATOM 707 N N . THR A 1 89 ? 3.429 6.320 13.231 1.00 95.69 89 THR A N 1
ATOM 708 C CA . THR A 1 89 ? 2.331 7.044 13.885 1.00 95.69 89 THR A CA 1
ATOM 709 C C . THR A 1 89 ? 1.115 6.145 14.108 1.00 95.69 89 THR A C 1
ATOM 711 O O . THR A 1 89 ? 0.556 6.128 15.206 1.00 95.69 89 THR A O 1
ATOM 714 N N . THR A 1 90 ? 0.708 5.358 13.105 1.00 94.00 90 THR A N 1
ATOM 715 C CA . THR A 1 90 ? -0.444 4.453 13.219 1.00 94.00 90 THR A CA 1
ATOM 716 C C . THR A 1 90 ? -0.163 3.303 14.171 1.00 94.00 90 THR A C 1
ATOM 718 O O . THR A 1 90 ? -1.056 2.927 14.924 1.00 94.00 90 THR A O 1
ATOM 721 N N . SER A 1 91 ? 1.059 2.762 14.180 1.00 95.94 91 SER A N 1
ATOM 722 C CA . SER A 1 91 ? 1.435 1.709 15.129 1.00 95.94 91 SER A CA 1
ATOM 723 C C . SER A 1 91 ? 1.418 2.246 16.553 1.00 95.94 91 SER A C 1
ATOM 725 O O . SER A 1 91 ? 0.826 1.624 17.428 1.00 95.94 91 SER A O 1
ATOM 727 N N . PHE A 1 92 ? 1.984 3.432 16.789 1.00 96.56 92 PHE A N 1
ATOM 728 C CA . PHE A 1 92 ? 1.984 4.053 18.111 1.00 96.56 92 PHE A CA 1
ATOM 729 C C . PHE A 1 92 ? 0.562 4.326 18.627 1.00 96.56 92 PHE A C 1
ATOM 731 O O . PHE A 1 92 ? 0.219 3.909 19.738 1.00 96.56 92 PHE A O 1
ATOM 738 N N . LEU A 1 93 ? -0.298 4.960 17.816 1.00 92.31 93 LEU A N 1
ATOM 739 C CA . LEU A 1 93 ? -1.701 5.182 18.186 1.00 92.31 93 LEU A CA 1
ATOM 740 C C . LEU A 1 93 ? -2.456 3.862 18.370 1.00 92.31 93 LEU A C 1
ATOM 742 O O . LEU A 1 93 ? -3.166 3.698 19.360 1.00 92.31 93 LEU A O 1
ATOM 746 N N . GLY A 1 94 ? -2.301 2.926 17.434 1.00 89.88 94 GLY A N 1
ATOM 747 C CA . GLY A 1 94 ? -2.984 1.636 17.450 1.00 89.88 94 GLY A CA 1
ATOM 748 C C . GLY A 1 94 ? -2.636 0.820 18.690 1.00 89.88 94 GLY A C 1
ATOM 749 O O . GLY A 1 94 ? -3.537 0.331 19.365 1.00 89.88 94 GLY A O 1
ATOM 750 N N . ILE A 1 95 ? -1.350 0.747 19.045 1.00 91.88 95 ILE A N 1
ATOM 751 C CA . ILE A 1 95 ? -0.873 0.076 20.261 1.00 91.88 95 ILE A CA 1
ATOM 752 C C . ILE A 1 95 ? 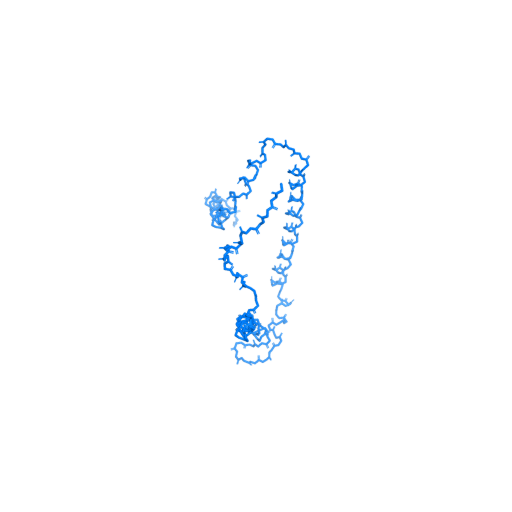-1.420 0.777 21.506 1.00 91.88 95 ILE A C 1
ATOM 754 O O . ILE A 1 95 ? -1.925 0.105 22.403 1.00 91.88 95 ILE A O 1
ATOM 758 N N . THR A 1 96 ? -1.378 2.112 21.553 1.00 88.44 96 THR A N 1
ATOM 759 C CA . THR A 1 96 ? -1.893 2.887 22.695 1.00 88.44 96 THR A CA 1
ATOM 760 C C . THR A 1 96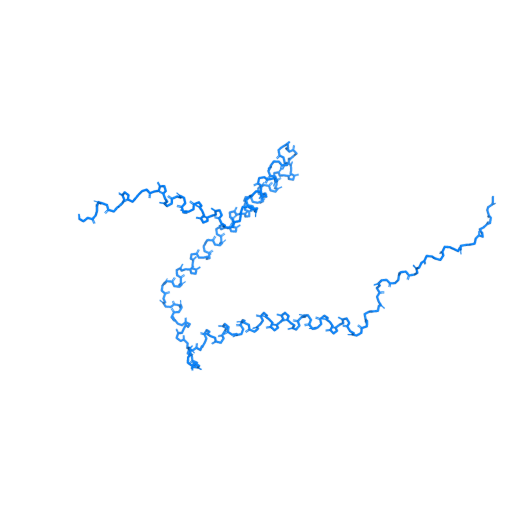 ? -3.383 2.620 22.921 1.00 88.44 96 THR A C 1
ATOM 762 O O . THR A 1 96 ? -3.803 2.319 24.038 1.00 88.44 96 THR A O 1
ATOM 765 N N . ILE A 1 97 ? -4.188 2.667 21.856 1.00 84.75 97 ILE A N 1
ATOM 766 C CA . ILE A 1 97 ? -5.633 2.415 21.919 1.00 84.75 97 ILE A CA 1
ATOM 767 C C . ILE A 1 97 ? -5.915 0.949 22.271 1.00 84.75 97 ILE A C 1
ATOM 769 O O . ILE A 1 97 ? -6.734 0.681 23.149 1.00 84.75 97 ILE A O 1
ATOM 773 N N . ALA A 1 98 ? -5.225 -0.006 21.640 1.00 86.06 98 ALA A N 1
ATOM 774 C CA . ALA A 1 98 ? -5.385 -1.431 21.930 1.00 86.06 98 ALA A CA 1
ATOM 775 C C . ALA A 1 98 ? -5.058 -1.752 23.396 1.00 86.06 98 ALA A C 1
ATOM 777 O O . ALA A 1 98 ? -5.801 -2.486 24.048 1.00 86.06 98 ALA A O 1
ATOM 778 N N . TYR A 1 99 ? -3.993 -1.154 23.934 1.00 85.69 99 TYR A N 1
ATOM 779 C CA . TYR A 1 99 ? -3.598 -1.310 25.329 1.00 85.69 99 TYR A CA 1
ATOM 780 C C . TYR A 1 99 ? -4.654 -0.757 26.297 1.00 85.69 99 TYR A C 1
ATOM 782 O O . TYR A 1 99 ? -5.014 -1.434 27.262 1.00 85.69 99 TYR A O 1
ATOM 790 N N . LEU A 1 100 ? -5.203 0.432 26.020 1.00 83.00 100 LEU A N 1
ATOM 791 C CA . LEU A 1 100 ? -6.281 1.017 26.825 1.00 83.00 100 LEU A CA 1
ATOM 792 C C . LEU A 1 100 ? -7.541 0.143 26.819 1.00 83.00 100 LEU A C 1
ATOM 794 O O . LEU A 1 100 ? -8.139 -0.066 27.870 1.00 83.00 100 LEU A O 1
ATOM 798 N N . LEU A 1 101 ? -7.920 -0.405 25.662 1.00 77.69 101 LEU A N 1
ATOM 799 C CA . LEU A 1 101 ? -9.107 -1.254 25.524 1.00 77.69 101 LEU A CA 1
ATOM 800 C C . LEU A 1 101 ? -8.965 -2.625 26.199 1.00 77.69 101 LEU A C 1
ATOM 802 O O . LEU A 1 101 ? -9.973 -3.177 26.637 1.00 77.69 101 LEU A O 1
ATOM 806 N N . LEU A 1 102 ? -7.752 -3.188 26.250 1.00 78.62 102 LEU A N 1
ATOM 807 C CA . LEU A 1 102 ? -7.501 -4.472 26.914 1.00 78.62 102 LEU A CA 1
ATOM 808 C C . LEU A 1 102 ? -7.390 -4.337 28.432 1.00 78.62 102 LEU A C 1
ATOM 810 O O . LEU A 1 102 ? -7.787 -5.253 29.147 1.00 78.62 102 LEU A O 1
ATOM 814 N N . ARG A 1 103 ? -6.796 -3.241 28.922 1.00 74.25 103 ARG A N 1
ATOM 815 C CA . ARG A 1 103 ? -6.416 -3.119 30.336 1.00 74.25 103 ARG A CA 1
ATOM 816 C C . ARG A 1 103 ? -7.399 -2.312 31.182 1.00 74.25 103 ARG A C 1
ATOM 818 O O . ARG A 1 103 ? -7.345 -2.424 32.402 1.00 74.25 103 ARG A O 1
ATOM 825 N N . TYR A 1 104 ? -8.300 -1.547 30.565 1.00 67.38 104 TYR A N 1
ATOM 826 C CA . TYR A 1 104 ? -9.329 -0.782 31.266 1.00 67.38 104 TYR A CA 1
ATOM 827 C C . TYR A 1 104 ? -10.733 -1.087 30.731 1.00 67.38 104 TYR A C 1
ATOM 829 O O . TYR A 1 104 ? -11.029 -0.901 29.550 1.00 67.38 104 TYR A O 1
ATOM 837 N N . GLU A 1 105 ? -11.643 -1.480 31.625 1.00 60.12 105 GLU A N 1
ATOM 838 C CA . GLU A 1 105 ? -13.067 -1.615 31.310 1.00 60.12 105 GLU A CA 1
ATOM 839 C C . GLU A 1 105 ? -13.761 -0.244 31.352 1.00 60.12 105 GLU A C 1
ATOM 841 O O . GLU A 1 105 ? -14.419 0.125 32.322 1.00 60.12 105 GLU A O 1
ATOM 846 N N . PHE A 1 106 ? -13.588 0.557 30.296 1.00 63.12 106 PHE A N 1
ATOM 847 C CA . PHE A 1 106 ? -14.289 1.837 30.172 1.00 63.12 106 PHE A CA 1
ATOM 848 C C . PHE A 1 106 ? -15.713 1.661 29.605 1.00 63.12 106 PHE A C 1
ATOM 850 O O . PHE A 1 106 ? -15.890 0.980 28.586 1.00 63.12 106 PHE A O 1
ATOM 857 N N . PRO A 1 107 ? -16.725 2.377 30.141 1.00 60.16 107 PRO A N 1
ATOM 858 C CA . PRO A 1 107 ? 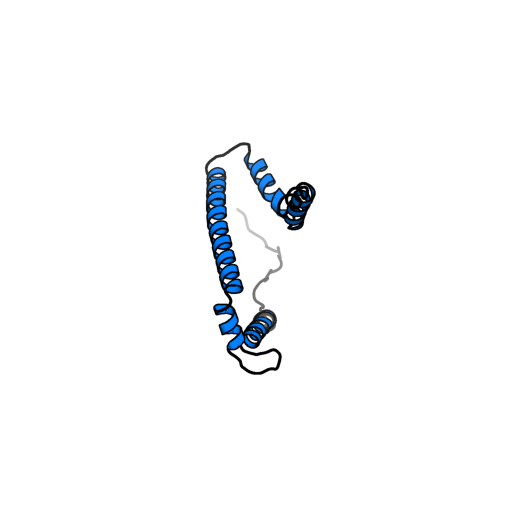-18.099 2.361 29.619 1.00 60.16 107 PRO A CA 1
ATOM 859 C C . PRO A 1 107 ? -18.239 2.941 28.191 1.00 60.16 107 PRO A C 1
ATOM 861 O O . PRO A 1 107 ? -19.281 2.789 27.561 1.00 60.16 107 PRO A O 1
ATOM 864 N N . GLY A 1 108 ? -17.183 3.555 27.637 1.00 65.88 108 GLY A N 1
ATOM 865 C CA . GLY A 1 108 ? -17.124 4.096 26.270 1.00 65.88 108 GLY A CA 1
ATOM 866 C C . GLY A 1 108 ? -16.565 3.150 25.194 1.00 65.88 108 GLY A C 1
ATOM 867 O O . GLY A 1 108 ? -16.462 3.553 24.036 1.00 65.88 108 GLY A O 1
ATOM 868 N N . ARG A 1 109 ? -16.211 1.898 25.527 1.00 67.19 109 ARG A N 1
ATOM 869 C CA . ARG A 1 109 ? -15.573 0.931 24.602 1.00 67.19 109 ARG A CA 1
ATOM 870 C C . ARG A 1 109 ? -16.308 0.772 23.265 1.00 67.19 109 ARG A C 1
ATOM 872 O O . ARG A 1 109 ? -15.675 0.758 22.214 1.00 67.19 109 ARG A O 1
ATOM 879 N N . ARG A 1 110 ? -17.644 0.698 23.291 1.00 65.75 110 ARG A N 1
ATOM 880 C CA . ARG A 1 110 ? -18.464 0.572 22.071 1.00 65.75 110 ARG A CA 1
ATOM 881 C C . ARG A 1 110 ? -18.439 1.839 21.211 1.00 65.75 110 ARG A C 1
ATOM 883 O O . ARG A 1 110 ? -18.423 1.730 19.991 1.00 65.75 110 ARG A O 1
ATOM 890 N N . LEU A 1 111 ? -18.382 3.024 21.825 1.00 72.31 111 LEU A N 1
ATOM 891 C CA . LEU A 1 111 ? -18.333 4.299 21.104 1.00 72.31 111 LEU A CA 1
ATOM 892 C C . LEU A 1 111 ? -17.020 4.447 20.323 1.00 72.31 111 LEU A C 1
ATOM 894 O O . LEU A 1 111 ? -17.050 4.793 19.146 1.00 72.31 111 LEU A O 1
ATOM 898 N N . PHE A 1 112 ? -15.882 4.102 20.936 1.00 71.25 112 PHE A N 1
ATOM 899 C CA . PHE A 1 112 ? -14.583 4.097 20.252 1.00 71.25 112 PHE A CA 1
ATOM 900 C C . PHE A 1 112 ? -14.525 3.077 19.105 1.00 71.25 112 PHE A C 1
ATOM 902 O O . PHE A 1 112 ? -14.007 3.393 18.033 1.00 71.25 112 PHE A O 1
ATOM 909 N N . SER A 1 113 ? -15.111 1.884 19.276 1.00 71.88 113 SER A N 1
ATOM 910 C CA . SER A 1 113 ? -15.219 0.907 18.183 1.00 71.88 113 SER A CA 1
ATOM 911 C C . SER A 1 113 ? -16.025 1.445 16.998 1.00 71.88 113 SER A C 1
ATOM 913 O O . SER A 1 113 ? -15.568 1.334 15.863 1.00 71.88 113 SER A O 1
ATOM 915 N N . TYR A 1 114 ? -17.174 2.088 17.233 1.00 77.00 114 TYR A N 1
ATOM 916 C CA . TYR A 1 114 ? -17.965 2.678 16.147 1.00 77.00 114 TYR A CA 1
ATOM 917 C C . TYR A 1 114 ? -17.254 3.859 15.476 1.00 77.00 114 TYR A C 1
ATOM 919 O O . TYR A 1 114 ? -17.218 3.925 14.249 1.00 77.00 114 TYR A O 1
ATOM 927 N N . LEU A 1 115 ? -16.617 4.743 16.251 1.00 78.69 115 LEU A N 1
ATOM 928 C CA . LEU A 1 115 ? -15.837 5.869 15.723 1.00 78.69 115 LEU A CA 1
ATOM 929 C C . LEU A 1 115 ? -14.664 5.430 14.839 1.00 78.69 115 LEU A C 1
ATOM 931 O O . LEU A 1 115 ? -14.289 6.172 13.940 1.00 78.69 115 LEU A O 1
ATOM 935 N N . THR A 1 116 ? -14.111 4.235 15.059 1.00 74.44 116 THR A N 1
ATOM 936 C CA . THR A 1 116 ? -13.024 3.685 14.230 1.00 74.44 116 THR A CA 1
ATOM 937 C C . THR A 1 116 ? -13.547 3.130 12.899 1.00 74.44 116 THR A C 1
ATOM 939 O O . THR A 1 116 ? -12.859 3.202 11.885 1.00 74.44 116 THR A O 1
ATOM 942 N N . ILE A 1 117 ? -14.783 2.621 12.871 1.00 77.31 117 ILE A N 1
ATOM 943 C CA . ILE A 1 117 ? -15.411 2.055 11.665 1.00 77.31 117 ILE A CA 1
ATOM 944 C C . ILE A 1 117 ? -15.963 3.153 10.747 1.00 77.31 117 ILE A C 1
ATOM 946 O O . ILE A 1 117 ? -15.873 3.029 9.528 1.00 77.31 117 ILE A O 1
ATOM 950 N N . ILE A 1 118 ? -16.494 4.246 11.309 1.00 81.38 118 ILE A N 1
ATOM 951 C CA . ILE A 1 118 ? -17.028 5.386 10.543 1.00 81.38 118 ILE A CA 1
ATOM 952 C C . ILE A 1 118 ? -16.067 5.861 9.432 1.00 81.38 118 ILE A C 1
ATOM 954 O O . ILE A 1 118 ? -16.492 5.891 8.278 1.00 81.38 118 ILE A O 1
ATOM 958 N N . PRO A 1 119 ? -14.784 6.180 9.694 1.00 76.62 119 PRO A N 1
ATOM 959 C CA . PRO A 1 119 ? -13.863 6.631 8.655 1.00 76.62 119 PRO A CA 1
ATOM 960 C C . PRO A 1 119 ? -13.491 5.539 7.643 1.00 76.62 119 PRO A C 1
ATOM 962 O O . PRO A 1 119 ? -13.078 5.866 6.541 1.00 76.62 119 PRO A O 1
ATOM 965 N N . MET A 1 120 ? -13.648 4.259 7.984 1.00 78.00 120 MET A N 1
ATOM 966 C CA . MET A 1 120 ? -13.421 3.149 7.053 1.00 78.00 120 MET A CA 1
ATOM 967 C C . MET A 1 120 ? -14.592 2.979 6.075 1.00 78.00 120 MET A C 1
ATOM 969 O O . MET A 1 120 ? -14.389 2.577 4.932 1.00 78.00 120 MET A O 1
ATOM 973 N N . ILE A 1 121 ? -15.808 3.330 6.513 1.00 81.06 121 ILE A N 1
ATOM 974 C CA . ILE A 1 121 ? -16.991 3.428 5.648 1.00 81.06 121 ILE A CA 1
ATOM 975 C C . ILE A 1 121 ? -16.929 4.695 4.794 1.00 81.06 121 ILE A C 1
ATOM 977 O O . ILE A 1 121 ? -17.420 4.670 3.673 1.00 81.06 121 ILE A O 1
ATOM 981 N N . MET A 1 122 ? -16.329 5.778 5.305 1.00 78.19 122 MET A N 1
ATOM 982 C CA . MET A 1 122 ? -16.060 7.012 4.563 1.00 78.19 122 MET A CA 1
ATOM 983 C C . MET A 1 122 ? -15.012 6.728 3.473 1.00 78.19 122 MET A C 1
ATOM 985 O O . MET A 1 122 ? -13.817 6.689 3.758 1.00 78.19 122 MET A O 1
ATOM 989 N N . PRO A 1 123 ? -15.419 6.509 2.212 1.00 77.44 123 PRO A N 1
ATOM 990 C CA . PRO A 1 123 ? -14.514 6.045 1.169 1.00 77.44 123 PRO A CA 1
ATOM 991 C C . PRO A 1 123 ? -13.498 7.143 0.797 1.00 77.44 123 PRO A C 1
ATOM 993 O O . PRO A 1 123 ? -13.657 8.299 1.207 1.00 77.44 123 PRO A O 1
ATOM 996 N N . PRO A 1 124 ? -12.512 6.854 -0.077 1.00 77.19 124 PRO A N 1
ATOM 997 C CA . PRO A 1 124 ? -11.522 7.834 -0.553 1.00 77.19 124 PRO A CA 1
ATOM 998 C C . PRO A 1 124 ? -12.122 9.148 -1.084 1.00 77.19 124 PRO A C 1
ATOM 1000 O O . PRO A 1 124 ? -11.473 10.194 -1.051 1.00 77.19 124 PRO A O 1
ATOM 1003 N N . LEU A 1 125 ? -13.384 9.107 -1.525 1.00 79.88 125 LEU A N 1
ATOM 1004 C CA . LEU A 1 125 ? -14.169 10.259 -1.969 1.00 79.88 125 LEU A CA 1
ATOM 1005 C C . LEU A 1 125 ? -14.235 11.385 -0.930 1.00 79.88 125 LEU A C 1
ATOM 1007 O O . LEU A 1 125 ? -14.275 12.556 -1.284 1.00 79.88 125 LEU A O 1
ATOM 1011 N N . VAL A 1 126 ? -14.217 11.069 0.362 1.00 83.56 126 VAL A N 1
ATOM 1012 C CA . VAL A 1 126 ? -14.299 12.093 1.412 1.00 83.56 126 VAL A CA 1
ATOM 1013 C C . VAL A 1 126 ? -13.013 12.909 1.459 1.00 83.56 126 VAL A C 1
ATOM 1015 O O . VAL A 1 126 ? -13.061 14.132 1.580 1.00 83.56 126 VAL A O 1
ATOM 1018 N N . ALA A 1 127 ? -11.861 12.259 1.295 1.00 81.56 127 ALA A N 1
ATOM 1019 C CA . ALA A 1 127 ? -10.577 12.948 1.265 1.00 81.56 127 ALA A CA 1
ATOM 1020 C C . ALA A 1 127 ? -10.481 13.916 0.071 1.00 81.56 127 ALA A C 1
ATOM 1022 O O . ALA A 1 127 ? -9.978 15.035 0.220 1.00 81.56 127 ALA A O 1
ATOM 1023 N N . THR A 1 128 ? -10.994 13.525 -1.101 1.00 85.69 128 THR A N 1
ATOM 1024 C CA . THR A 1 128 ? -11.024 14.400 -2.283 1.00 85.69 128 THR A CA 1
ATOM 1025 C C . THR A 1 128 ? -12.034 15.536 -2.118 1.00 85.69 128 THR A C 1
ATOM 1027 O O . THR A 1 128 ? -11.677 16.690 -2.354 1.00 85.69 128 THR A O 1
ATOM 1030 N N . LEU A 1 129 ? -13.244 15.256 -1.620 1.00 86.12 129 LEU A N 1
ATOM 1031 C CA . LEU A 1 129 ? -14.275 16.265 -1.355 1.00 86.12 129 LEU A CA 1
ATOM 1032 C C . LEU A 1 129 ? -13.828 17.305 -0.326 1.00 86.12 129 LEU A C 1
ATOM 1034 O O . LEU A 1 129 ? -14.039 18.492 -0.543 1.00 86.12 129 LEU A O 1
ATOM 1038 N N . VAL A 1 130 ? -13.166 16.899 0.761 1.00 87.06 130 VAL A N 1
ATOM 1039 C CA . VAL A 1 130 ? -12.631 17.836 1.764 1.00 87.06 130 VAL A CA 1
ATOM 1040 C C . VAL A 1 130 ? -11.563 18.739 1.149 1.00 87.06 130 VAL A C 1
ATOM 1042 O O . VAL A 1 130 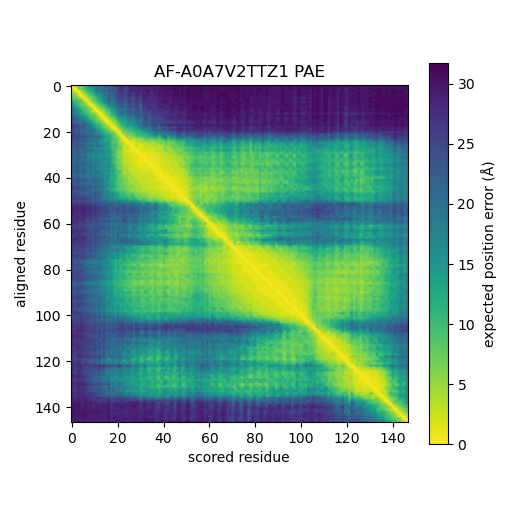? -11.563 19.946 1.399 1.00 87.06 130 VAL A O 1
ATOM 1045 N N . ARG A 1 131 ? -10.671 18.191 0.311 1.00 83.88 131 ARG A N 1
ATOM 1046 C CA . ARG A 1 131 ? -9.665 18.992 -0.400 1.00 83.88 131 ARG A CA 1
ATOM 1047 C C . ARG A 1 131 ? -10.326 20.004 -1.340 1.00 83.88 131 ARG A C 1
ATOM 1049 O O . ARG A 1 131 ? -9.942 21.170 -1.322 1.00 83.88 131 ARG A O 1
ATOM 1056 N N . VAL A 1 132 ? -11.334 19.584 -2.104 1.00 86.06 132 VAL A N 1
ATOM 1057 C CA . VAL A 1 132 ? -12.085 20.457 -3.021 1.00 86.06 132 VAL A CA 1
ATOM 1058 C C . VAL A 1 132 ? -12.871 21.520 -2.254 1.00 86.06 132 VAL A C 1
ATOM 1060 O O . VAL A 1 132 ? -12.771 22.698 -2.573 1.00 86.06 132 VAL A O 1
ATOM 1063 N N . ALA A 1 133 ? -13.587 21.148 -1.195 1.00 83.56 133 ALA A N 1
ATOM 1064 C CA . ALA A 1 133 ? -14.329 22.088 -0.358 1.00 83.56 133 ALA A CA 1
ATOM 1065 C C . ALA A 1 133 ? -13.401 23.121 0.298 1.00 83.56 133 ALA A C 1
ATOM 1067 O O . ALA A 1 133 ? -13.745 24.300 0.382 1.00 83.56 133 ALA A O 1
ATOM 1068 N N . LYS A 1 134 ? -12.193 22.710 0.711 1.00 79.44 134 LYS A N 1
ATOM 1069 C CA . LYS A 1 134 ? -11.162 23.635 1.193 1.00 79.44 134 LYS A CA 1
ATOM 1070 C C . LYS A 1 134 ? -10.699 24.574 0.077 1.00 79.44 134 LYS A C 1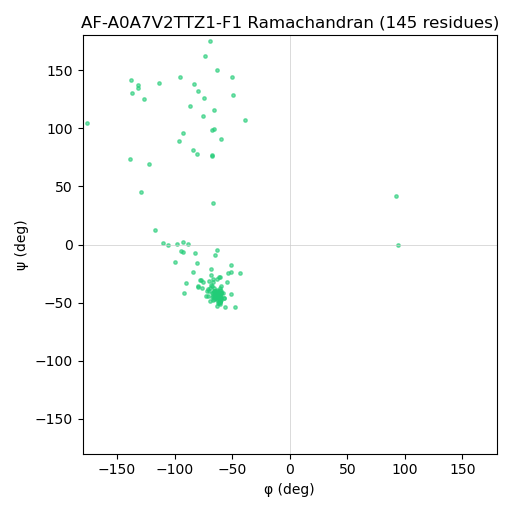
ATOM 1072 O O . LYS A 1 134 ? -10.596 25.764 0.330 1.00 79.44 134 LYS A O 1
ATOM 1077 N N . GLN A 1 135 ? -10.485 24.078 -1.141 1.00 76.50 135 GLN A N 1
ATOM 1078 C CA . GLN A 1 135 ? -10.107 24.902 -2.296 1.00 76.50 135 GLN A CA 1
ATOM 1079 C C . GLN A 1 135 ? -11.184 25.940 -2.648 1.00 76.50 135 GLN A C 1
ATOM 1081 O O . GLN A 1 135 ? -10.859 27.089 -2.909 1.00 76.50 135 GLN A O 1
ATOM 1086 N N . VAL A 1 136 ? -12.463 25.557 -2.604 1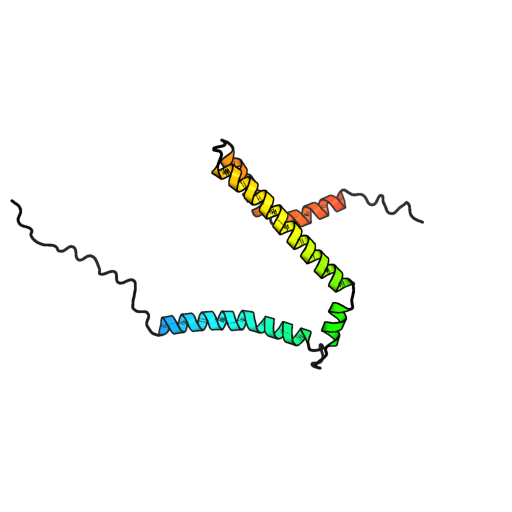.00 79.31 136 VAL A N 1
ATOM 1087 C CA . VAL A 1 136 ? -13.603 26.456 -2.860 1.00 79.31 136 VAL A CA 1
ATOM 1088 C C . VAL A 1 136 ? -13.741 27.511 -1.759 1.00 79.31 136 VAL A C 1
ATOM 1090 O O . VAL A 1 136 ? -14.087 28.656 -2.037 1.00 79.31 136 VAL A O 1
ATOM 1093 N N . ARG A 1 137 ? -13.452 27.146 -0.502 1.00 69.81 137 ARG A N 1
ATOM 1094 C CA . ARG A 1 137 ? -13.519 28.061 0.648 1.00 69.81 137 ARG A CA 1
ATOM 1095 C C . ARG A 1 137 ? -12.293 28.970 0.782 1.00 69.81 137 ARG A C 1
ATOM 1097 O O . ARG A 1 137 ? -12.365 29.939 1.529 1.00 69.81 137 ARG A O 1
ATOM 1104 N N . VAL A 1 138 ? -11.183 28.678 0.106 1.00 66.31 138 VAL A N 1
ATOM 1105 C CA . VAL A 1 138 ? -10.006 29.555 0.062 1.00 66.31 138 VAL A CA 1
ATOM 1106 C C . VAL A 1 138 ? -10.151 30.452 -1.172 1.00 66.31 138 VAL A C 1
ATOM 1108 O O . VAL A 1 138 ? -9.812 30.022 -2.274 1.00 66.31 138 VAL A O 1
ATOM 1111 N N . PRO A 1 139 ? -10.682 31.685 -1.033 1.00 64.69 139 PRO A N 1
ATOM 1112 C CA . PRO A 1 139 ? -10.774 32.593 -2.159 1.00 64.69 139 PRO A CA 1
ATOM 1113 C C . PRO A 1 139 ? -9.366 32.929 -2.641 1.00 64.69 139 PRO A C 1
ATOM 1115 O O . PRO A 1 139 ? -8.410 32.964 -1.864 1.00 64.69 139 PRO A O 1
ATOM 1118 N N . VAL A 1 140 ? -9.267 33.204 -3.935 1.00 61.97 140 VAL A N 1
ATOM 1119 C CA . VAL A 1 140 ? -8.068 33.494 -4.736 1.00 61.97 140 VAL A CA 1
ATOM 1120 C C . VAL A 1 140 ? -7.395 34.832 -4.333 1.00 61.97 140 VAL A C 1
ATOM 1122 O O . VAL A 1 140 ? -6.837 35.560 -5.143 1.00 61.97 140 VAL A O 1
ATOM 1125 N N . SER A 1 141 ? -7.406 35.172 -3.041 1.00 62.56 141 SER A N 1
ATOM 1126 C CA . SER A 1 141 ? -6.841 36.381 -2.430 1.00 62.56 141 SER A CA 1
ATOM 1127 C C . SER A 1 141 ? -5.315 36.495 -2.574 1.00 62.56 141 SER A C 1
ATOM 1129 O O . SER A 1 141 ? -4.743 37.502 -2.170 1.00 62.56 141 SER A O 1
ATOM 1131 N N . GLY A 1 142 ? -4.643 35.482 -3.129 1.00 61.88 142 GLY A N 1
ATOM 1132 C CA . GLY A 1 142 ? -3.200 35.487 -3.378 1.00 61.88 142 GLY A CA 1
ATOM 1133 C C . GLY A 1 142 ? -2.770 35.978 -4.766 1.00 61.88 142 GLY A C 1
ATOM 1134 O O . GLY A 1 142 ? -1.571 36.112 -4.981 1.00 61.88 142 GLY A O 1
ATOM 1135 N N . LEU A 1 143 ? -3.693 36.239 -5.707 1.00 60.88 143 LEU A N 1
ATOM 1136 C CA . LEU A 1 143 ? -3.336 36.580 -7.100 1.00 60.88 143 LEU A CA 1
ATOM 1137 C C . LEU A 1 143 ? -3.332 38.085 -7.433 1.00 60.88 143 LEU A C 1
ATOM 1139 O O . LEU A 1 143 ? -3.028 38.436 -8.566 1.00 60.88 143 LEU A O 1
ATOM 1143 N N . ILE A 1 144 ? -3.623 38.980 -6.480 1.00 61.84 144 ILE A N 1
ATOM 1144 C CA . ILE A 1 144 ? -3.715 40.438 -6.745 1.00 61.84 144 ILE A CA 1
ATOM 1145 C C . ILE A 1 144 ? -2.498 41.225 -6.195 1.00 61.84 144 ILE A C 1
ATOM 1147 O O . ILE A 1 144 ? -2.406 42.432 -6.371 1.00 61.84 144 ILE A O 1
ATOM 1151 N N . GLY A 1 145 ? -1.521 40.568 -5.555 1.00 59.09 145 GLY A N 1
ATOM 1152 C CA . GLY A 1 145 ? -0.432 41.254 -4.829 1.00 59.09 145 GLY A CA 1
ATOM 1153 C C . GLY A 1 145 ? 0.999 41.036 -5.332 1.00 59.09 145 GLY A C 1
ATOM 1154 O O . GLY A 1 145 ? 1.930 41.332 -4.587 1.00 59.09 145 GLY A O 1
ATOM 1155 N N . ARG A 1 146 ? 1.212 40.459 -6.522 1.00 58.59 146 ARG A N 1
ATOM 1156 C CA . ARG A 1 146 ? 2.564 40.217 -7.063 1.00 58.59 146 ARG A CA 1
ATOM 1157 C C . ARG A 1 146 ? 2.654 40.531 -8.557 1.00 58.59 146 ARG A C 1
ATOM 1159 O O . ARG A 1 146 ? 2.737 39.619 -9.373 1.00 58.59 146 ARG A O 1
ATOM 1166 N N . TYR A 1 147 ? 2.659 41.822 -8.862 1.00 56.81 147 TYR A N 1
ATOM 1167 C CA . TYR A 1 147 ? 3.400 42.413 -9.975 1.00 56.81 147 TYR A CA 1
ATOM 1168 C C . TYR A 1 147 ? 4.151 43.623 -9.431 1.00 56.81 147 TYR A C 1
ATOM 1170 O O . TYR A 1 147 ? 3.556 44.316 -8.573 1.00 56.81 147 TYR A O 1
#

Foldseek 3Di:
DDDDDDDDPPDDPPPVDPPPPVVVVVVVVVVVVVCCCVVVVVVVVVVLPCQAPPVGDGHPVSVVCCVVDPVNVVVVVVCVVVVVVCCVVCVVVVVVVVCCLVPDPDPCNVVVVVVVVVVVVVDCVVVVVVVVVVVVVDPPVPPPPDD